Protein AF-A0A948X3W5-F1 (afdb_monomer_lite)

Foldseek 3Di:
DVVLVVVPPPDDPCRCPPPPHDPSVVVVVVVVVQVVLVVQVVVVHDNDDPDVVRVVVRVVVVVVVVVVVVVPD

pLDDT: mean 91.49, std 10.52, range [45.06, 98.31]

Structure (mmCIF, N/CA/C/O backbone):
data_AF-A0A948X3W5-F1
#
_entry.id   AF-A0A948X3W5-F1
#
loop_
_atom_site.group_PDB
_atom_site.id
_atom_site.type_symbol
_atom_site.label_atom_id
_atom_site.label_alt_id
_atom_site.label_comp_id
_atom_site.label_asym_id
_atom_site.label_entity_id
_atom_site.label_seq_id
_atom_site.pdbx_PDB_ins_code
_atom_site.Cartn_x
_atom_site.Cartn_y
_atom_site.Cartn_z
_atom_site.occupancy
_atom_site.B_iso_or_equiv
_atom_site.auth_seq_id
_atom_site.auth_comp_id
_atom_site.auth_asym_id
_atom_site.auth_atom_id
_atom_site.pdbx_PDB_model_num
ATOM 1 N N . MET A 1 1 ? -9.032 -7.147 4.040 1.00 91.50 1 MET A N 1
ATOM 2 C CA . MET A 1 1 ? -9.116 -5.669 3.946 1.00 91.50 1 MET A CA 1
ATOM 3 C C . MET A 1 1 ? -10.565 -5.215 4.031 1.00 91.50 1 MET A C 1
ATOM 5 O O . MET A 1 1 ? -10.868 -4.468 4.947 1.00 91.50 1 MET A O 1
ATOM 9 N N . LEU A 1 2 ? -11.460 -5.719 3.172 1.00 95.94 2 LEU A N 1
ATOM 10 C CA . LEU A 1 2 ? -12.895 -5.408 3.249 1.00 95.94 2 LEU A CA 1
ATOM 11 C C . LEU A 1 2 ? -13.509 -5.790 4.605 1.00 95.94 2 LEU A C 1
ATOM 13 O O . LEU A 1 2 ? -14.044 -4.910 5.266 1.00 95.94 2 LEU A O 1
ATOM 17 N N . ASP A 1 3 ? -13.293 -7.018 5.085 1.00 97.50 3 ASP A N 1
ATOM 18 C CA . ASP A 1 3 ? -13.787 -7.447 6.408 1.00 97.50 3 ASP A CA 1
ATOM 19 C C . ASP A 1 3 ? -13.247 -6.590 7.561 1.00 97.50 3 ASP A C 1
ATOM 21 O O . ASP A 1 3 ? -13.915 -6.377 8.559 1.00 97.50 3 ASP A O 1
ATOM 25 N N . ALA A 1 4 ? -12.030 -6.052 7.429 1.00 97.38 4 ALA A N 1
ATOM 26 C CA . ALA A 1 4 ? -11.466 -5.176 8.451 1.00 97.38 4 ALA A CA 1
ATOM 27 C C . ALA A 1 4 ? -12.145 -3.798 8.473 1.00 97.38 4 ALA A C 1
ATOM 29 O O . ALA A 1 4 ? -12.223 -3.185 9.531 1.00 97.38 4 ALA A O 1
ATOM 30 N N . ARG A 1 5 ? -12.659 -3.319 7.330 1.00 97.12 5 ARG A N 1
ATOM 31 C CA . ARG A 1 5 ? -13.455 -2.083 7.270 1.00 97.12 5 ARG A CA 1
ATOM 32 C C . ARG A 1 5 ? -14.816 -2.267 7.936 1.00 97.12 5 ARG A C 1
ATOM 34 O O . ARG A 1 5 ? -15.3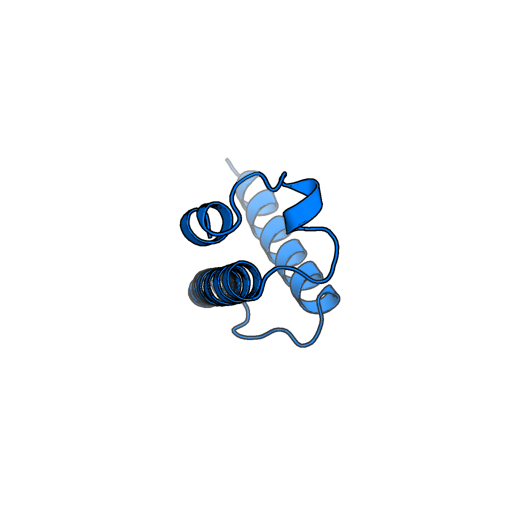05 -1.334 8.554 1.00 97.12 5 ARG A O 1
ATOM 41 N N . THR A 1 6 ? -15.415 -3.457 7.840 1.00 96.75 6 THR A N 1
ATOM 42 C CA . THR A 1 6 ? -16.747 -3.723 8.413 1.00 96.75 6 THR A CA 1
ATOM 43 C C . THR A 1 6 ? -16.749 -3.838 9.938 1.00 96.75 6 THR A C 1
ATOM 45 O O . THR A 1 6 ? -17.823 -3.856 10.529 1.00 96.75 6 THR A O 1
ATOM 48 N N . LEU A 1 7 ? -15.577 -3.922 10.582 1.00 96.81 7 LEU A N 1
ATOM 49 C CA . LEU A 1 7 ? -15.461 -3.953 12.046 1.00 96.81 7 LEU A CA 1
ATOM 50 C C . LEU A 1 7 ? -15.740 -2.589 12.697 1.00 96.81 7 LEU A C 1
ATOM 52 O O . LEU A 1 7 ? -16.143 -2.545 13.854 1.00 96.81 7 LEU A O 1
ATOM 56 N N . GLU A 1 8 ? -15.566 -1.493 11.955 1.00 94.75 8 GLU A N 1
ATOM 57 C CA . GLU A 1 8 ? -15.762 -0.123 12.441 1.00 94.75 8 GLU A CA 1
ATOM 58 C C . GLU A 1 8 ? -17.127 0.403 11.971 1.00 94.75 8 GLU A C 1
ATOM 60 O O . GLU A 1 8 ? -17.251 1.117 10.972 1.00 94.75 8 GLU A O 1
ATOM 65 N N . ALA A 1 9 ? -18.191 -0.017 12.657 1.00 94.56 9 ALA A N 1
ATOM 66 C CA . ALA A 1 9 ? -19.559 0.309 12.265 1.00 94.56 9 ALA A CA 1
ATOM 67 C C . ALA A 1 9 ? -19.811 1.829 12.245 1.00 94.56 9 ALA A C 1
ATOM 69 O O . ALA A 1 9 ? -19.541 2.533 13.213 1.00 94.56 9 ALA A O 1
ATOM 70 N N . GLY A 1 10 ? -20.370 2.329 11.140 1.00 95.00 10 GLY A N 1
ATOM 71 C CA . GLY A 1 10 ? -20.694 3.749 10.970 1.00 95.00 10 GLY A CA 1
ATOM 72 C C . GLY A 1 10 ? -19.508 4.647 10.602 1.00 95.00 10 GLY A C 1
ATOM 73 O O . GLY A 1 10 ? -19.734 5.815 10.294 1.00 95.00 10 GLY A O 1
ATOM 74 N N . ALA A 1 11 ? -18.278 4.123 10.573 1.00 96.75 11 ALA A N 1
ATOM 75 C CA . ALA A 1 11 ? -17.118 4.867 10.097 1.00 96.75 11 ALA A CA 1
ATOM 76 C C . ALA A 1 11 ? -17.176 5.058 8.574 1.00 96.75 11 ALA A C 1
ATOM 78 O O . ALA A 1 11 ? -17.456 4.126 7.810 1.00 96.75 11 ALA A O 1
ATOM 79 N N . THR A 1 12 ? -16.869 6.266 8.111 1.00 97.44 12 THR A N 1
ATOM 80 C CA . THR A 1 12 ? -16.640 6.524 6.688 1.00 97.44 12 THR A CA 1
ATOM 81 C C . THR A 1 12 ? -15.244 6.050 6.278 1.00 97.44 12 THR A C 1
ATOM 83 O O . THR A 1 12 ? -14.371 5.787 7.106 1.00 97.44 12 THR A O 1
ATOM 86 N N . LEU A 1 13 ? -14.972 5.989 4.971 1.00 97.44 13 LEU A N 1
ATOM 87 C CA . LEU A 1 13 ? -13.602 5.757 4.503 1.00 97.44 13 LEU A CA 1
ATOM 88 C C . LEU A 1 13 ? -12.641 6.870 4.945 1.00 97.44 13 LEU A C 1
ATOM 90 O O . LEU A 1 13 ? -11.469 6.583 5.162 1.00 97.44 13 LEU A O 1
ATOM 94 N N . ALA A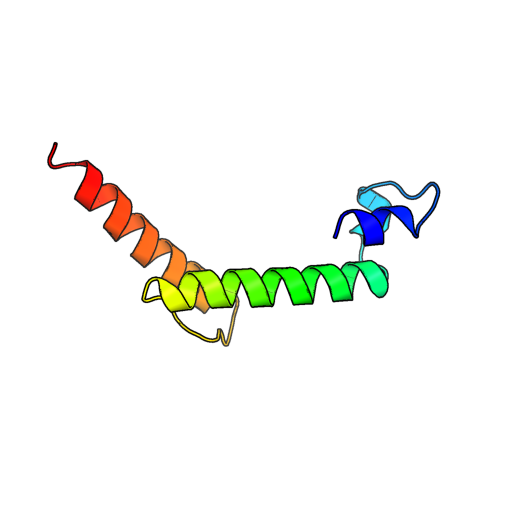 1 14 ? -13.114 8.111 5.093 1.00 97.88 14 ALA A N 1
ATOM 95 C CA . ALA A 1 14 ? -12.275 9.194 5.595 1.00 97.88 14 ALA A CA 1
ATOM 96 C C . ALA A 1 14 ? -11.844 8.916 7.042 1.00 97.88 14 ALA A C 1
ATOM 98 O O . ALA A 1 14 ? -10.657 9.003 7.342 1.00 97.88 14 ALA A O 1
ATOM 99 N N . ASP A 1 15 ? -12.773 8.480 7.896 1.00 97.19 15 ASP A N 1
ATOM 100 C CA . ASP A 1 15 ? -12.484 8.137 9.295 1.00 97.19 15 ASP A CA 1
ATOM 101 C C . ASP A 1 15 ? -11.486 6.976 9.399 1.00 97.19 15 ASP A C 1
ATOM 103 O O . ASP A 1 15 ? -10.539 7.027 10.178 1.00 97.19 15 ASP A O 1
ATOM 107 N N . LEU A 1 16 ? -11.652 5.946 8.563 1.00 97.81 16 LEU A N 1
ATOM 108 C CA . LEU A 1 16 ? -10.801 4.752 8.562 1.00 97.81 16 LEU A CA 1
ATOM 109 C C . LEU A 1 16 ? -9.356 5.002 8.108 1.00 97.81 16 LEU A C 1
ATOM 111 O O . LEU A 1 16 ? -8.456 4.240 8.473 1.00 97.81 16 LEU A O 1
ATOM 115 N N . TYR A 1 17 ? -9.141 6.008 7.261 1.00 97.19 17 TYR A N 1
ATOM 116 C CA . TYR A 1 17 ? -7.842 6.299 6.651 1.00 97.19 17 TYR A CA 1
ATOM 117 C C . TYR A 1 17 ? -7.193 7.581 7.182 1.00 97.19 17 TYR A C 1
ATOM 119 O O . TYR A 1 17 ? -6.031 7.832 6.860 1.00 97.19 17 TYR A O 1
ATOM 127 N N . ASN A 1 18 ? -7.888 8.358 8.017 1.00 95.88 18 ASN A N 1
ATOM 128 C CA . ASN A 1 18 ? -7.281 9.447 8.768 1.00 95.88 18 ASN A CA 1
ATOM 129 C C . ASN A 1 18 ? -6.401 8.864 9.892 1.00 95.88 18 ASN A C 1
ATOM 131 O O . ASN A 1 18 ? -6.912 8.126 10.734 1.00 95.88 18 ASN A O 1
ATOM 135 N N . PRO A 1 19 ? -5.082 9.131 9.925 1.00 95.44 19 PRO A N 1
ATOM 136 C CA . PRO A 1 19 ? -4.207 8.521 10.915 1.00 95.44 19 PRO A CA 1
ATOM 137 C C . PRO A 1 19 ? -4.594 8.852 12.372 1.00 95.44 19 PRO A C 1
ATOM 139 O O . PRO A 1 19 ? -4.919 10.001 12.671 1.00 95.44 19 PRO A O 1
ATOM 142 N N . PRO A 1 20 ? -4.461 7.886 13.303 1.00 94.12 20 PRO A N 1
ATOM 143 C CA . PRO A 1 20 ? -4.004 6.516 13.074 1.00 94.12 20 PRO A CA 1
ATOM 144 C C . PRO A 1 20 ? -5.105 5.598 12.515 1.00 94.12 20 PRO A C 1
ATOM 146 O O . PRO A 1 20 ? -6.239 5.603 12.977 1.00 94.12 20 PRO A O 1
ATOM 149 N N . MET A 1 21 ? -4.729 4.730 11.571 1.00 96.94 21 MET A N 1
ATOM 150 C CA . MET A 1 21 ? -5.616 3.694 11.030 1.00 96.94 21 MET A CA 1
ATOM 151 C C . MET A 1 21 ? -5.974 2.644 12.104 1.00 96.94 21 MET A C 1
ATOM 153 O O . MET A 1 21 ? -5.073 2.216 12.838 1.00 96.94 21 MET A O 1
ATOM 157 N N . PRO A 1 22 ? -7.226 2.142 12.158 1.00 97.81 22 PRO A N 1
ATOM 158 C CA . PRO A 1 22 ? -7.613 1.062 13.065 1.00 97.81 22 PRO A CA 1
ATOM 159 C C . PRO A 1 22 ? -6.719 -0.175 12.929 1.00 97.81 22 PRO A C 1
ATOM 161 O O . PRO A 1 22 ? -6.339 -0.575 11.825 1.00 97.81 22 PRO A O 1
ATOM 164 N N . VAL A 1 23 ? -6.398 -0.823 14.053 1.00 97.69 23 VAL A N 1
ATOM 165 C CA . VAL A 1 23 ? -5.388 -1.899 14.117 1.00 97.69 23 VAL A CA 1
ATOM 166 C C . VAL A 1 23 ? -5.708 -3.059 13.170 1.00 97.69 23 VAL A C 1
ATOM 168 O O . VAL A 1 23 ? -4.815 -3.564 12.483 1.00 97.69 23 VAL A O 1
ATOM 171 N N . ALA A 1 24 ? -6.977 -3.473 13.098 1.00 97.81 24 ALA A N 1
ATOM 172 C CA . ALA A 1 24 ? -7.406 -4.546 12.205 1.00 97.81 24 ALA A CA 1
ATOM 173 C C . ALA A 1 24 ? -7.217 -4.171 10.726 1.00 97.81 24 ALA A C 1
ATOM 175 O O . ALA A 1 24 ? -6.748 -4.994 9.932 1.00 97.81 24 ALA A O 1
ATOM 176 N N . LEU A 1 25 ? -7.514 -2.919 10.364 1.00 98.06 25 LEU A N 1
ATOM 177 C CA . LEU A 1 25 ? -7.344 -2.409 9.006 1.00 98.06 25 LEU A CA 1
ATOM 178 C C . LEU A 1 25 ? -5.858 -2.279 8.645 1.00 98.06 25 LEU A C 1
ATOM 180 O O . LEU A 1 25 ? -5.457 -2.732 7.573 1.00 98.06 25 LEU A O 1
ATOM 184 N N . LEU A 1 26 ? -5.023 -1.790 9.565 1.00 97.81 26 LEU A N 1
ATOM 185 C CA . LEU A 1 26 ? -3.572 -1.714 9.377 1.00 97.81 26 LEU A CA 1
ATOM 186 C C . LEU A 1 26 ? -2.945 -3.103 9.186 1.00 97.81 26 LEU A C 1
ATOM 188 O O . LEU A 1 26 ? -2.110 -3.295 8.302 1.00 97.81 26 LEU A O 1
ATOM 192 N N . LYS A 1 27 ? -3.363 -4.098 9.980 1.00 98.19 27 LYS A N 1
ATOM 193 C CA . LYS A 1 27 ? -2.921 -5.492 9.811 1.00 98.19 27 LYS A CA 1
ATOM 194 C C . LYS A 1 27 ? -3.340 -6.045 8.449 1.00 98.19 27 LYS A C 1
ATOM 196 O O . LYS A 1 27 ? -2.548 -6.725 7.799 1.00 98.19 27 LYS A O 1
ATOM 201 N N . ALA A 1 28 ? -4.561 -5.741 8.009 1.00 98.31 28 ALA A N 1
ATOM 202 C CA . ALA A 1 28 ? -5.053 -6.175 6.710 1.00 98.31 28 ALA A CA 1
ATOM 203 C C . ALA A 1 28 ? -4.282 -5.538 5.539 1.00 98.31 28 ALA A C 1
ATOM 205 O O . ALA A 1 28 ? -4.025 -6.234 4.560 1.00 98.31 28 ALA A O 1
ATOM 206 N N . HIS A 1 29 ? -3.886 -4.264 5.642 1.00 97.94 29 HIS A N 1
ATOM 207 C CA . HIS A 1 29 ? -3.015 -3.612 4.652 1.00 97.94 29 HIS A CA 1
ATOM 208 C C . HIS A 1 29 ? -1.626 -4.236 4.612 1.00 97.94 29 HIS A C 1
ATOM 210 O O . HIS A 1 29 ? -1.182 -4.636 3.547 1.00 97.94 29 HIS A O 1
ATOM 216 N N . ARG A 1 30 ? -0.988 -4.456 5.766 1.00 96.62 30 ARG A N 1
ATOM 217 C CA . ARG A 1 30 ? 0.336 -5.106 5.818 1.00 96.62 30 ARG A CA 1
ATOM 218 C C . ARG A 1 30 ? 0.341 -6.502 5.188 1.00 96.62 30 ARG A C 1
ATOM 220 O O . ARG A 1 30 ? 1.300 -6.872 4.520 1.00 96.62 30 ARG A O 1
ATOM 227 N N . ALA A 1 31 ? -0.722 -7.280 5.400 1.00 97.62 31 ALA A N 1
ATOM 228 C CA . ALA A 1 31 ? -0.868 -8.591 4.771 1.00 97.62 31 ALA A CA 1
ATOM 229 C C . ALA A 1 31 ? -1.041 -8.483 3.246 1.00 97.62 31 ALA A C 1
ATOM 231 O O . ALA A 1 31 ? -0.467 -9.281 2.507 1.00 97.62 31 ALA A O 1
ATOM 232 N N . LEU A 1 32 ? -1.808 -7.490 2.783 1.00 97.50 32 LEU A N 1
ATOM 233 C CA . LEU A 1 32 ? -1.972 -7.207 1.360 1.00 97.50 32 LEU A CA 1
ATOM 234 C C . LEU A 1 32 ? -0.645 -6.776 0.721 1.00 97.50 32 LEU A C 1
ATOM 236 O O . LEU A 1 32 ? -0.267 -7.342 -0.301 1.00 97.50 32 LEU A O 1
ATOM 240 N N . ASP A 1 33 ? 0.084 -5.851 1.345 1.00 94.62 33 ASP A N 1
ATOM 241 C CA . ASP A 1 33 ? 1.385 -5.374 0.866 1.00 94.62 33 ASP A CA 1
ATOM 242 C C . ASP A 1 33 ? 2.378 -6.530 0.714 1.00 94.62 33 ASP A C 1
ATOM 244 O O . ASP A 1 33 ? 3.019 -6.661 -0.325 1.00 94.62 33 ASP A O 1
ATOM 248 N N . ALA A 1 34 ? 2.451 -7.428 1.703 1.00 94.00 34 ALA A N 1
ATOM 249 C CA . ALA A 1 34 ? 3.320 -8.602 1.6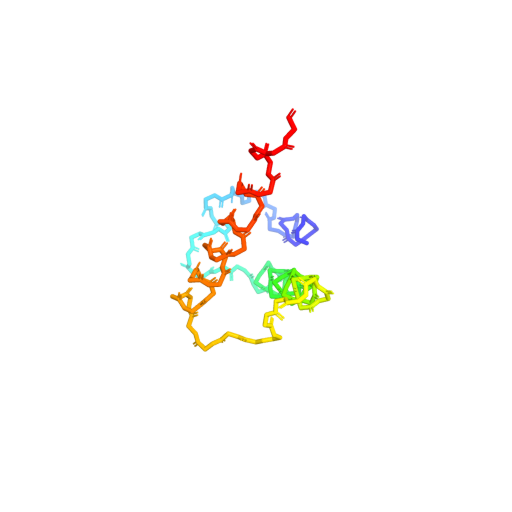40 1.00 94.00 34 ALA A CA 1
ATOM 250 C C . ALA A 1 34 ? 2.953 -9.552 0.485 1.00 94.00 34 ALA A C 1
ATOM 252 O O . ALA A 1 34 ? 3.839 -10.089 -0.182 1.00 94.00 34 ALA A O 1
ATOM 253 N N . ALA A 1 35 ? 1.658 -9.754 0.226 1.00 96.12 35 ALA A N 1
ATOM 254 C CA . ALA A 1 35 ? 1.198 -10.582 -0.888 1.00 96.12 35 ALA A CA 1
ATOM 255 C C . ALA A 1 35 ? 1.524 -9.944 -2.250 1.00 96.12 35 ALA A C 1
ATOM 257 O O . ALA A 1 35 ? 1.942 -10.641 -3.177 1.00 96.12 35 ALA A O 1
ATOM 258 N N . VAL A 1 36 ? 1.376 -8.621 -2.366 1.00 94.12 36 VAL A N 1
ATOM 259 C CA . VAL A 1 36 ? 1.726 -7.867 -3.578 1.00 94.12 36 VAL A CA 1
ATOM 260 C C . VAL A 1 36 ? 3.235 -7.894 -3.813 1.00 94.12 36 VAL A C 1
ATOM 262 O O . VAL A 1 36 ? 3.665 -8.227 -4.917 1.00 94.12 36 VAL A O 1
ATOM 265 N N . ASP A 1 37 ? 4.044 -7.627 -2.787 1.00 93.00 37 ASP A N 1
ATOM 266 C CA . ASP A 1 37 ? 5.506 -7.697 -2.876 1.00 93.00 37 ASP A CA 1
ATOM 267 C C . ASP A 1 37 ? 5.968 -9.103 -3.303 1.00 93.00 37 ASP A C 1
ATOM 269 O O . ASP A 1 37 ? 6.835 -9.235 -4.170 1.00 93.00 37 ASP A O 1
ATOM 273 N N . ALA A 1 38 ? 5.338 -10.164 -2.784 1.00 93.81 38 ALA A N 1
ATOM 274 C CA . ALA A 1 38 ? 5.610 -11.533 -3.217 1.00 93.81 38 ALA A CA 1
ATOM 275 C C . ALA A 1 38 ? 5.265 -11.764 -4.701 1.00 93.81 38 ALA A C 1
ATOM 277 O O . ALA A 1 38 ? 6.055 -12.371 -5.425 1.00 93.81 38 ALA A O 1
ATOM 278 N N . ALA A 1 39 ? 4.127 -11.254 -5.180 1.00 94.75 39 ALA A N 1
ATOM 279 C CA . ALA A 1 39 ? 3.740 -11.370 -6.586 1.00 94.75 39 ALA A CA 1
ATOM 280 C C . ALA A 1 39 ? 4.724 -10.646 -7.522 1.00 94.75 39 ALA A C 1
ATOM 282 O O . ALA A 1 39 ? 5.102 -11.186 -8.564 1.00 94.75 39 ALA A O 1
ATOM 283 N N . TYR A 1 40 ? 5.194 -9.455 -7.137 1.00 93.06 40 TYR A N 1
ATOM 284 C CA . TYR A 1 40 ? 6.233 -8.744 -7.885 1.00 93.06 40 TYR A CA 1
ATOM 285 C C . TYR A 1 40 ? 7.566 -9.491 -7.867 1.00 93.06 40 TYR A C 1
ATOM 287 O O . TYR A 1 40 ? 8.218 -9.585 -8.906 1.00 93.06 40 TYR A O 1
ATOM 295 N N . ALA A 1 41 ? 7.951 -10.073 -6.730 1.00 91.69 41 ALA A N 1
ATOM 296 C CA . ALA A 1 41 ? 9.173 -10.862 -6.621 1.00 91.69 41 ALA A CA 1
ATOM 297 C C . ALA A 1 41 ? 9.168 -12.111 -7.518 1.00 91.69 41 ALA A C 1
ATOM 299 O O . ALA A 1 41 ? 10.197 -12.454 -8.099 1.00 91.69 41 ALA A O 1
ATOM 300 N N . LEU A 1 42 ? 8.018 -12.777 -7.672 1.00 91.62 42 LEU A N 1
ATOM 301 C CA . LEU A 1 42 ? 7.865 -13.912 -8.593 1.00 91.62 42 LEU A CA 1
ATOM 302 C C . LEU A 1 42 ? 8.014 -13.505 -10.066 1.00 91.62 42 LEU A C 1
ATOM 304 O O . LEU A 1 42 ? 8.384 -14.334 -10.891 1.00 91.62 42 LEU A O 1
ATOM 308 N N . ASN A 1 43 ? 7.775 -12.233 -10.390 1.00 86.25 43 ASN A N 1
ATOM 309 C CA . ASN A 1 43 ? 7.888 -11.685 -11.740 1.00 86.25 43 ASN A CA 1
ATOM 310 C C . ASN A 1 43 ? 9.219 -10.940 -11.976 1.00 86.25 43 ASN A C 1
ATOM 312 O O . ASN A 1 43 ? 9.263 -9.940 -12.690 1.00 86.25 43 ASN A O 1
ATOM 316 N N . GLY A 1 44 ? 10.295 -11.377 -11.312 1.00 84.88 44 GLY A N 1
ATOM 317 C CA . GLY A 1 44 ? 11.635 -10.791 -11.448 1.00 84.88 44 GLY A CA 1
ATOM 318 C C . GLY A 1 44 ? 11.852 -9.477 -10.688 1.00 84.88 44 GLY A C 1
ATOM 319 O O . GLY A 1 44 ? 12.920 -8.879 -10.797 1.00 84.88 44 GLY A O 1
ATOM 320 N N . GLY A 1 45 ? 10.865 -9.024 -9.911 1.00 86.38 45 GLY A N 1
ATOM 321 C CA . GLY A 1 45 ? 10.985 -7.869 -9.026 1.00 86.38 45 GLY A CA 1
ATOM 322 C C . GLY A 1 45 ? 11.784 -8.162 -7.752 1.00 86.38 45 GLY A C 1
ATOM 323 O O . GLY A 1 45 ? 12.173 -9.294 -7.453 1.00 86.38 45 GLY A O 1
ATOM 324 N N . LYS A 1 46 ? 12.024 -7.118 -6.956 1.00 87.00 46 LYS A N 1
ATOM 325 C CA . LYS A 1 46 ? 12.746 -7.239 -5.685 1.00 87.00 46 LYS A CA 1
ATOM 326 C C . LYS A 1 46 ? 11.864 -7.860 -4.593 1.00 87.00 46 LYS A C 1
ATOM 328 O O . LYS A 1 46 ? 10.660 -7.648 -4.558 1.00 87.00 46 LYS A O 1
ATOM 333 N N . LYS A 1 47 ? 12.488 -8.599 -3.667 1.00 83.94 47 LYS A N 1
ATOM 334 C CA . LYS A 1 47 ? 11.820 -9.265 -2.527 1.00 83.94 47 LYS A CA 1
ATOM 335 C C . LYS A 1 47 ? 11.559 -8.357 -1.319 1.00 83.94 47 LYS A C 1
ATOM 337 O O . LYS A 1 47 ? 10.810 -8.739 -0.428 1.00 83.94 47 LYS A O 1
ATOM 342 N N . SER A 1 48 ? 12.230 -7.212 -1.236 1.00 86.94 48 SER A N 1
ATOM 343 C CA . SER A 1 48 ? 12.094 -6.259 -0.133 1.00 86.94 48 SER A CA 1
ATOM 344 C C . SER A 1 48 ? 12.523 -4.861 -0.564 1.00 86.94 48 SER A C 1
ATOM 346 O O . SER A 1 48 ? 13.339 -4.708 -1.474 1.00 86.94 48 SER A O 1
ATOM 348 N N . TRP A 1 49 ? 12.001 -3.846 0.121 1.00 88.62 49 TRP A N 1
ATOM 349 C CA . TRP A 1 49 ? 12.206 -2.434 -0.198 1.00 88.62 49 TRP A CA 1
ATOM 350 C C . TRP A 1 49 ? 12.674 -1.695 1.051 1.00 88.62 49 TRP A C 1
ATOM 352 O O . TRP A 1 49 ? 12.108 -1.881 2.128 1.00 88.62 49 TRP A O 1
ATOM 362 N N . LYS A 1 50 ? 13.715 -0.872 0.927 1.00 89.50 50 LYS A N 1
ATOM 363 C CA . LYS A 1 50 ? 14.231 -0.053 2.033 1.00 89.50 50 LYS A CA 1
ATOM 364 C C . LYS A 1 50 ? 13.445 1.243 2.193 1.00 89.50 50 LYS A C 1
ATOM 366 O O . LYS A 1 50 ? 13.312 1.737 3.306 1.00 89.50 50 LYS A O 1
ATOM 371 N N . THR A 1 51 ? 12.967 1.803 1.084 1.00 93.44 51 THR A N 1
ATOM 372 C CA . THR A 1 51 ? 12.226 3.066 1.036 1.00 93.44 51 THR A CA 1
ATOM 373 C C . THR A 1 51 ? 11.149 3.007 -0.042 1.00 93.44 51 THR A C 1
ATOM 375 O O . THR A 1 51 ? 11.265 2.253 -1.012 1.00 93.44 51 THR A O 1
ATOM 378 N N . ASP A 1 52 ? 10.131 3.858 0.079 1.00 91.62 52 ASP A N 1
ATOM 379 C CA . ASP A 1 52 ? 9.111 3.998 -0.964 1.00 91.62 52 ASP A CA 1
ATOM 380 C C . ASP A 1 52 ? 9.716 4.472 -2.291 1.00 91.62 52 ASP A C 1
ATOM 382 O O . ASP A 1 52 ? 9.306 4.015 -3.353 1.00 91.62 52 ASP A O 1
ATOM 386 N N . ALA A 1 53 ? 10.752 5.317 -2.244 1.00 95.25 53 ALA A N 1
ATOM 387 C CA . ALA A 1 53 ? 11.461 5.773 -3.438 1.00 95.25 53 AL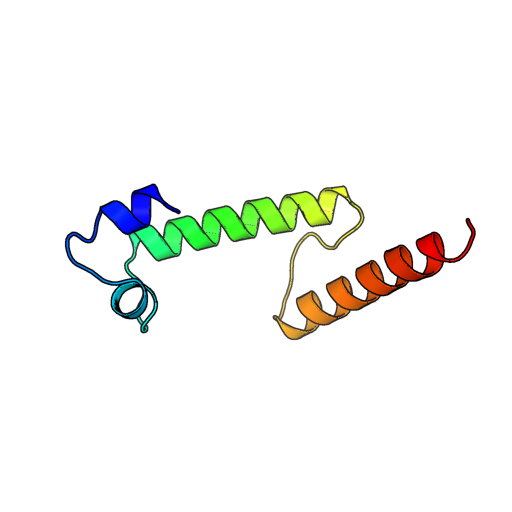A A CA 1
ATOM 388 C C . ALA A 1 53 ? 12.100 4.611 -4.220 1.00 95.25 53 ALA A C 1
ATOM 390 O O . ALA A 1 53 ? 12.031 4.580 -5.447 1.00 95.25 53 ALA A O 1
ATOM 391 N N . GLU A 1 54 ? 12.678 3.626 -3.524 1.00 93.31 54 GLU A N 1
ATOM 392 C CA . GLU A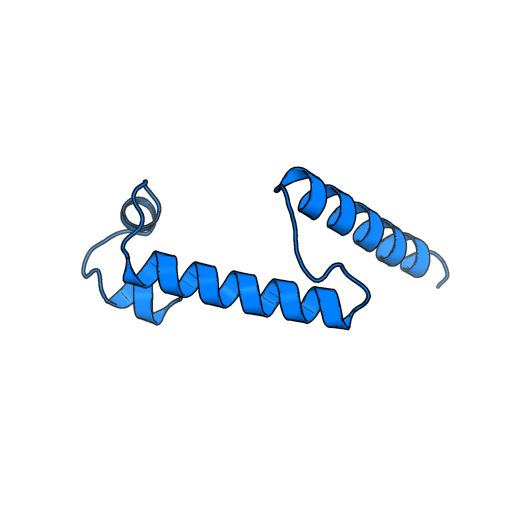 1 54 ? 13.234 2.427 -4.159 1.00 93.31 54 GLU A CA 1
ATOM 393 C C . GLU A 1 54 ? 12.142 1.586 -4.833 1.00 93.31 54 GLU A C 1
ATOM 395 O O . GLU A 1 54 ? 12.313 1.135 -5.969 1.00 93.31 54 GLU A O 1
ATOM 400 N N . ARG A 1 55 ? 11.004 1.409 -4.151 1.00 93.88 55 ARG A N 1
ATOM 401 C CA . ARG A 1 55 ? 9.847 0.695 -4.703 1.00 93.88 55 ARG A CA 1
ATOM 402 C C . ARG A 1 55 ? 9.334 1.395 -5.963 1.00 93.88 55 ARG A C 1
ATOM 404 O O . ARG A 1 55 ? 9.149 0.742 -6.987 1.00 93.88 55 ARG A O 1
ATOM 411 N N . VAL A 1 56 ? 9.175 2.719 -5.924 1.00 94.50 56 VAL A N 1
ATOM 412 C CA . VAL A 1 56 ? 8.739 3.528 -7.074 1.00 94.50 56 VAL A CA 1
ATOM 413 C C . VAL A 1 56 ? 9.708 3.400 -8.250 1.00 94.50 56 VAL A C 1
ATOM 415 O O . VAL A 1 56 ? 9.263 3.133 -9.365 1.00 94.50 56 VAL A O 1
ATOM 418 N N . ALA A 1 57 ? 11.019 3.513 -8.021 1.00 93.75 57 ALA A N 1
ATOM 419 C CA . ALA A 1 57 ? 12.015 3.372 -9.084 1.00 93.75 57 ALA A CA 1
ATOM 420 C C . ALA A 1 57 ? 11.924 2.004 -9.784 1.00 93.75 57 ALA A C 1
ATOM 422 O O . ALA A 1 57 ? 11.911 1.934 -11.013 1.00 93.75 57 ALA A O 1
ATOM 423 N N . SER A 1 58 ? 11.769 0.917 -9.019 1.00 91.81 58 SER A N 1
ATOM 424 C CA . SER A 1 58 ? 11.603 -0.422 -9.597 1.00 91.81 58 SER A CA 1
ATOM 425 C C . SER A 1 58 ? 10.308 -0.574 -10.398 1.00 91.81 58 SER A C 1
ATOM 427 O O . SER A 1 58 ? 10.303 -1.279 -11.411 1.00 91.81 58 SER A O 1
ATOM 429 N N . LEU A 1 59 ? 9.217 0.060 -9.961 1.00 93.94 59 LEU A N 1
ATOM 430 C CA . LEU A 1 59 ? 7.954 0.058 -10.699 1.00 93.94 59 LEU A CA 1
ATOM 431 C C . LEU A 1 59 ? 8.086 0.802 -12.035 1.00 93.94 59 LEU A C 1
ATOM 433 O O . LEU A 1 59 ? 7.555 0.321 -13.035 1.00 93.94 59 LEU A O 1
ATOM 437 N N . PHE A 1 60 ? 8.838 1.908 -12.082 1.00 94.69 60 PHE A N 1
ATOM 438 C CA . PHE A 1 60 ? 9.118 2.631 -13.327 1.00 94.69 60 PHE A CA 1
ATOM 439 C C . PHE A 1 60 ? 9.925 1.795 -14.326 1.00 94.69 60 PHE A C 1
ATOM 441 O O . PHE A 1 60 ? 9.524 1.707 -15.484 1.00 94.69 60 PHE A O 1
ATOM 448 N N . THR A 1 61 ? 10.989 1.112 -13.891 1.00 92.50 61 THR A N 1
ATOM 449 C CA . THR A 1 61 ? 11.749 0.197 -14.768 1.00 92.50 61 THR A CA 1
ATOM 450 C C . THR A 1 61 ? 10.859 -0.906 -15.342 1.00 92.50 61 THR A C 1
ATOM 452 O O . THR A 1 61 ? 10.940 -1.236 -16.524 1.00 92.50 61 THR A O 1
ATOM 455 N N . ARG A 1 62 ? 9.965 -1.476 -14.523 1.00 92.44 62 ARG A N 1
ATOM 456 C CA . ARG A 1 62 ? 9.017 -2.491 -15.002 1.00 92.44 62 ARG A CA 1
ATOM 457 C C . ARG A 1 62 ? 8.015 -1.911 -15.999 1.00 92.44 62 ARG A C 1
ATOM 459 O O . ARG A 1 62 ? 7.688 -2.575 -16.978 1.00 92.44 62 ARG A O 1
ATOM 466 N N . TYR A 1 63 ? 7.511 -0.709 -15.737 1.00 94.19 63 TYR A N 1
ATOM 467 C CA . TYR A 1 63 ? 6.608 -0.017 -16.649 1.00 94.19 63 TYR A CA 1
ATOM 468 C C . TYR A 1 63 ? 7.267 0.215 -18.013 1.00 94.19 63 TYR A C 1
ATOM 470 O O . TYR A 1 63 ? 6.666 -0.137 -19.022 1.00 94.19 63 TYR A O 1
ATOM 478 N N . GLU A 1 64 ? 8.506 0.710 -18.039 1.00 94.38 64 GLU A N 1
ATOM 479 C CA . GLU A 1 64 ? 9.292 0.896 -19.265 1.00 94.38 64 GLU A CA 1
ATOM 480 C C . GLU A 1 64 ? 9.415 -0.415 -20.059 1.00 94.38 64 GLU A C 1
ATOM 482 O O . GLU A 1 64 ? 9.077 -0.464 -21.239 1.00 94.38 64 GLU A O 1
ATOM 487 N N . ALA A 1 65 ? 9.789 -1.522 -19.413 1.00 90.81 65 ALA A N 1
ATOM 488 C CA . ALA A 1 65 ? 9.874 -2.815 -20.095 1.00 90.81 65 ALA A CA 1
ATOM 489 C C . ALA A 1 65 ? 8.538 -3.232 -20.747 1.00 90.81 65 ALA A C 1
ATOM 491 O O . ALA A 1 65 ? 8.518 -3.694 -21.889 1.00 90.81 65 ALA A O 1
ATOM 492 N N . LEU A 1 66 ? 7.412 -3.031 -20.053 1.00 92.44 66 LEU A N 1
ATOM 493 C CA . LEU A 1 66 ? 6.082 -3.381 -20.563 1.00 92.44 66 LEU A CA 1
ATOM 494 C C . LEU A 1 66 ? 5.641 -2.484 -21.730 1.00 92.44 66 LEU A C 1
ATOM 496 O O . LEU A 1 66 ? 5.048 -2.977 -22.695 1.00 92.44 66 LEU A O 1
ATOM 500 N N . THR A 1 67 ? 5.923 -1.182 -21.671 1.00 94.12 67 THR A N 1
ATOM 501 C CA . THR A 1 67 ? 5.519 -0.239 -22.725 1.00 94.12 67 THR A CA 1
ATOM 502 C C . THR A 1 67 ? 6.402 -0.329 -23.962 1.00 94.12 67 THR A C 1
ATOM 504 O O . THR A 1 67 ? 5.885 -0.238 -25.073 1.00 94.12 67 THR A O 1
ATOM 507 N N . HIS A 1 68 ? 7.699 -0.599 -23.807 1.00 87.44 68 HIS A N 1
ATOM 508 C CA . HIS A 1 68 ? 8.606 -0.804 -24.939 1.00 87.44 68 HIS A CA 1
ATOM 509 C C . HIS A 1 68 ? 8.362 -2.138 -25.666 1.00 87.44 68 HIS A C 1
ATOM 511 O O . HIS A 1 68 ? 8.466 -2.195 -26.894 1.00 87.44 68 HIS A O 1
ATOM 517 N N . MET A 1 69 ? 7.974 -3.199 -24.946 1.00 66.06 69 MET A N 1
ATOM 518 C CA . MET A 1 69 ? 7.559 -4.471 -25.560 1.00 66.06 69 MET A CA 1
ATOM 519 C C . MET A 1 69 ? 6.254 -4.349 -26.357 1.00 66.06 69 MET A C 1
ATOM 521 O O . MET A 1 69 ? 6.088 -5.026 -27.367 1.00 66.06 69 MET A O 1
ATOM 525 N N . SER A 1 70 ? 5.346 -3.464 -25.937 1.00 58.47 70 SER A N 1
ATOM 526 C CA . SER A 1 70 ? 4.049 -3.256 -26.600 1.00 58.47 70 SER A CA 1
ATOM 527 C C . SER A 1 70 ? 4.150 -2.466 -27.916 1.00 58.47 70 SER A C 1
ATOM 529 O O . SER A 1 70 ? 3.173 -2.387 -28.652 1.00 58.47 70 SER A O 1
ATOM 531 N N . ALA A 1 71 ? 5.313 -1.882 -28.224 1.00 57.69 71 ALA A N 1
ATOM 532 C CA . ALA A 1 71 ? 5.537 -1.064 -29.419 1.00 57.69 71 ALA A CA 1
ATOM 533 C C . ALA A 1 71 ? 6.040 -1.854 -30.651 1.00 57.69 71 ALA A C 1
ATOM 535 O O . ALA A 1 71 ? 6.325 -1.244 -31.677 1.00 57.69 71 ALA A O 1
ATOM 536 N N . HIS A 1 72 ? 6.179 -3.184 -30.556 1.00 50.19 72 HIS A N 1
ATOM 537 C CA . HIS A 1 72 ? 6.709 -4.054 -31.624 1.00 50.19 72 HIS A CA 1
ATOM 538 C C . HIS A 1 72 ? 5.681 -5.060 -32.191 1.00 50.19 72 HIS A C 1
ATOM 540 O O . HIS A 1 72 ? 6.064 -6.075 -32.774 1.00 50.19 72 HIS A O 1
ATOM 546 N N . THR A 1 73 ? 4.387 -4.775 -32.047 1.00 45.06 73 THR A N 1
ATOM 547 C CA . THR A 1 73 ? 3.284 -5.425 -32.7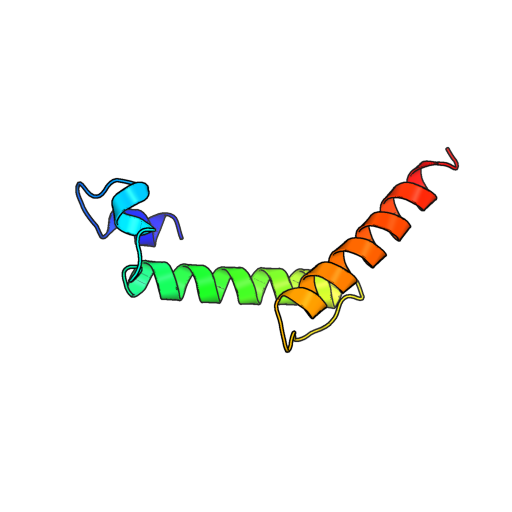88 1.00 45.06 73 THR A CA 1
ATOM 548 C C . THR A 1 73 ? 2.658 -4.432 -33.742 1.00 45.06 73 THR A C 1
ATOM 550 O O . THR A 1 73 ? 2.349 -4.843 -34.880 1.00 45.06 73 THR A O 1
#

Secondary structure (DSSP, 8-state):
-HHHHTTSTT--HHHHHSSSPPHHHHHHHHHHHHHHHHHHHHTT--S--SSHHHHHHHHHHHHHHHHHHTT--

Sequence (73 aa):
MLDARTLEAGATLADLYNPPMPVALLKAHRALDAAVDAAYALNGGKKSWKTDAERVASLFTRYEALTHMSAHT

Radius of gyration: 16.71 Å; chains: 1; bounding box: 35×23×47 Å